Protein AF-A0A950AFI2-F1 (afdb_monomer_lite)

Secondary structure (DSSP, 8-state):
-----SS-HHHHHHHHHHHHHTT--GGGEEEEEETTTEEEEEETTTTEEEEE--SS-HHHHHHHHHHHHHHHHHHHHTTS-HHHHHHHHHHHHHHHHT---HHHHHHHHHHHHHHHHHTSHHHHHHHHHHHHHHHHHHHH--

Sequence (142 aa):
MVLAFRVSEKKAQALRERLTALACSEADIDERFIQRSGVELVHRPTGVRIRCSRRGCQSLNRFLARRLLADELEARLQNKTRHLIKAEKIRLEKSKCNRPARSEQHAQLMLRSLHEANQRPGSKEIEKQLARLKQINEIENG

pLDDT: mean 83.47, std 9.09, range [43.69, 94.38]

Structure (mmCIF, N/CA/C/O backbone):
data_AF-A0A950AFI2-F1
#
_entry.id   AF-A0A950AFI2-F1
#
loop_
_atom_site.group_PDB
_atom_site.id
_atom_site.type_symbol
_atom_site.label_atom_id
_atom_site.label_alt_id
_atom_site.label_comp_id
_atom_site.label_asym_id
_atom_site.label_entity_id
_atom_site.label_seq_id
_atom_site.pdbx_PDB_ins_code
_atom_site.Cartn_x
_atom_site.Cartn_y
_atom_site.Cartn_z
_atom_site.occupancy
_atom_site.B_iso_or_equiv
_atom_site.auth_seq_id
_atom_site.auth_comp_id
_atom_site.auth_asym_id
_atom_site.auth_atom_id
_atom_site.pdbx_PDB_model_num
ATOM 1 N N . MET A 1 1 ? 8.334 -15.304 -17.549 1.00 43.69 1 MET A N 1
ATOM 2 C CA . MET A 1 1 ? 9.788 -15.013 -17.507 1.00 43.69 1 MET A CA 1
ATOM 3 C C . MET A 1 1 ? 10.123 -14.692 -16.059 1.00 43.69 1 MET A C 1
ATOM 5 O O . MET A 1 1 ? 9.418 -13.874 -15.498 1.00 43.69 1 MET 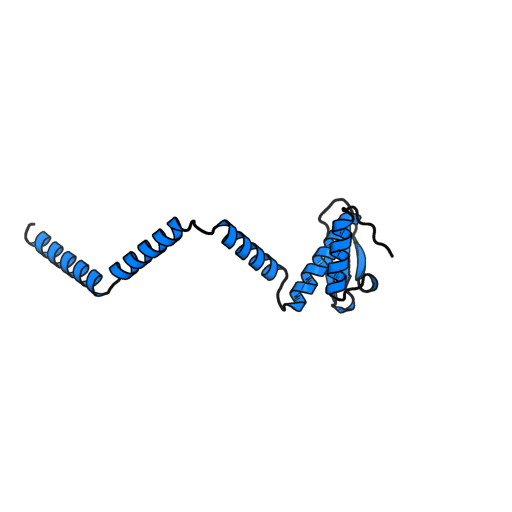A O 1
ATOM 9 N N . VAL A 1 2 ? 11.100 -15.340 -15.415 1.00 53.31 2 VAL A N 1
ATOM 10 C CA . VAL A 1 2 ? 11.353 -15.135 -13.973 1.00 53.31 2 VAL A CA 1
ATOM 11 C C . VAL A 1 2 ? 11.955 -13.751 -13.740 1.00 53.31 2 VAL A C 1
ATOM 13 O O . VAL A 1 2 ? 13.048 -13.436 -14.203 1.00 53.31 2 VAL A O 1
ATOM 16 N N . LEU A 1 3 ? 11.222 -12.897 -13.035 1.00 64.06 3 LEU A N 1
ATOM 17 C CA . LEU A 1 3 ? 11.613 -11.507 -12.837 1.00 64.06 3 LEU A CA 1
ATOM 18 C C . LEU A 1 3 ? 12.513 -11.412 -11.610 1.00 64.06 3 LEU A C 1
ATOM 20 O O . LEU A 1 3 ? 12.042 -11.452 -10.474 1.00 64.06 3 LEU A O 1
ATOM 24 N N . ALA A 1 4 ? 13.820 -11.313 -11.851 1.00 69.94 4 ALA A N 1
ATOM 25 C CA . ALA A 1 4 ? 14.804 -11.091 -10.803 1.00 69.94 4 ALA A CA 1
ATOM 26 C C . ALA A 1 4 ? 14.678 -9.653 -10.277 1.00 69.94 4 ALA A C 1
ATOM 28 O O . ALA A 1 4 ? 14.857 -8.672 -11.006 1.00 69.94 4 ALA A O 1
ATOM 29 N N . PHE A 1 5 ? 14.348 -9.523 -8.996 1.00 79.81 5 PHE A N 1
ATOM 30 C CA . PHE A 1 5 ? 14.343 -8.245 -8.297 1.00 79.81 5 PHE A CA 1
ATOM 31 C C . PHE A 1 5 ? 15.609 -8.127 -7.444 1.00 79.81 5 PHE A C 1
ATOM 33 O O . PHE A 1 5 ? 16.058 -9.108 -6.865 1.00 79.81 5 PHE A O 1
ATOM 40 N N . ARG A 1 6 ? 16.137 -6.909 -7.267 1.00 85.00 6 ARG A N 1
ATOM 41 C CA . ARG A 1 6 ? 17.193 -6.615 -6.273 1.00 85.00 6 ARG A CA 1
ATOM 42 C C . ARG A 1 6 ? 16.634 -6.539 -4.840 1.00 85.00 6 ARG A C 1
ATOM 44 O O . ARG A 1 6 ? 16.918 -5.600 -4.100 1.00 85.00 6 ARG A O 1
ATOM 51 N N . VAL A 1 7 ? 15.770 -7.477 -4.464 1.00 86.12 7 VAL A N 1
ATOM 52 C CA . VAL A 1 7 ? 15.243 -7.617 -3.100 1.00 86.12 7 VAL A CA 1
ATOM 53 C C . VAL A 1 7 ? 15.438 -9.053 -2.632 1.00 86.12 7 VAL A C 1
ATOM 55 O O . VAL A 1 7 ? 15.581 -9.950 -3.451 1.00 86.12 7 VAL A O 1
ATOM 58 N N . SER A 1 8 ? 15.415 -9.266 -1.315 1.00 89.50 8 SER A N 1
ATOM 59 C CA . SER A 1 8 ? 15.405 -10.614 -0.735 1.00 89.50 8 SER A CA 1
ATOM 60 C C . SER A 1 8 ? 14.306 -11.472 -1.368 1.00 89.50 8 SER A C 1
ATOM 62 O O . SER A 1 8 ? 13.181 -10.995 -1.553 1.00 89.50 8 SER A O 1
ATOM 64 N N . GLU A 1 9 ? 14.620 -12.735 -1.648 1.00 87.81 9 GLU A N 1
ATOM 65 C CA . GLU A 1 9 ? 13.701 -13.701 -2.257 1.00 87.81 9 GLU A CA 1
ATOM 66 C C . GLU A 1 9 ? 12.378 -13.796 -1.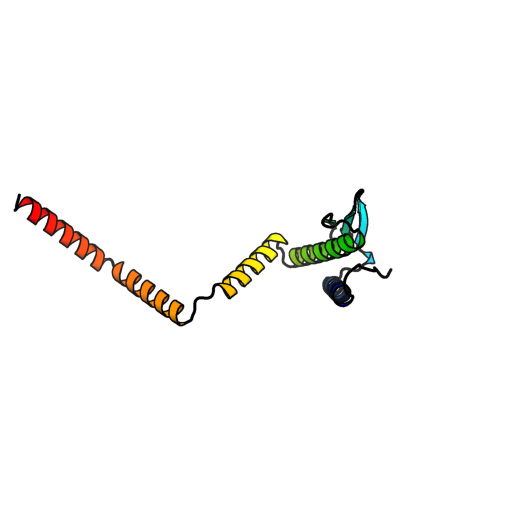501 1.00 87.81 9 GLU A C 1
ATOM 68 O O . GLU A 1 9 ? 11.320 -13.773 -2.121 1.00 87.81 9 GLU A O 1
ATOM 73 N N . LYS A 1 10 ? 12.410 -13.731 -0.163 1.00 90.75 10 LYS A N 1
ATOM 74 C CA . LYS A 1 10 ? 11.205 -13.699 0.679 1.00 90.75 10 LYS A CA 1
ATOM 75 C C . LYS A 1 10 ? 10.239 -12.571 0.294 1.00 90.75 10 LYS A C 1
ATOM 77 O O . LYS A 1 10 ? 9.028 -12.765 0.277 1.00 90.75 10 LYS A O 1
ATOM 82 N N . LYS A 1 11 ? 10.756 -11.379 -0.035 1.00 89.50 11 LYS A N 1
ATOM 83 C CA . LYS A 1 11 ? 9.929 -10.234 -0.463 1.00 89.50 11 LYS A CA 1
ATOM 84 C C . LYS A 1 11 ? 9.386 -10.425 -1.876 1.00 89.50 11 LYS A C 1
ATOM 86 O O . LYS A 1 11 ? 8.273 -9.986 -2.155 1.00 89.50 11 LYS A O 1
ATOM 91 N N . ALA A 1 12 ? 10.171 -11.037 -2.759 1.00 88.88 12 ALA A N 1
ATOM 92 C CA . ALA A 1 12 ? 9.742 -11.351 -4.116 1.00 88.88 12 ALA A CA 1
ATOM 93 C C . ALA A 1 12 ? 8.637 -12.420 -4.117 1.00 88.88 12 ALA A C 1
ATOM 95 O O . ALA A 1 12 ? 7.623 -12.235 -4.786 1.00 88.88 12 ALA A O 1
ATOM 96 N N . GLN A 1 13 ? 8.801 -13.477 -3.319 1.00 89.81 13 GLN A N 1
ATOM 97 C CA . GLN A 1 13 ? 7.829 -14.554 -3.127 1.00 89.81 13 GLN A CA 1
ATOM 98 C C . GLN A 1 13 ? 6.494 -14.006 -2.609 1.00 89.81 13 GLN A C 1
ATOM 100 O O . GLN A 1 13 ? 5.471 -14.172 -3.265 1.00 89.81 13 GLN A O 1
ATOM 105 N N . ALA A 1 14 ? 6.521 -13.236 -1.515 1.00 91.62 14 ALA A N 1
ATOM 106 C CA . ALA A 1 14 ? 5.316 -12.639 -0.942 1.00 91.62 14 ALA A CA 1
ATOM 107 C C . ALA A 1 14 ? 4.577 -11.716 -1.932 1.00 91.62 14 ALA A C 1
ATOM 109 O O . ALA A 1 14 ? 3.352 -11.637 -1.926 1.00 91.62 14 ALA A O 1
ATOM 110 N N . LEU A 1 15 ? 5.307 -11.010 -2.806 1.00 91.31 15 LEU A N 1
ATOM 111 C CA . LEU A 1 15 ? 4.689 -10.200 -3.859 1.00 91.31 15 LEU A CA 1
ATOM 112 C C . LEU A 1 15 ? 4.005 -11.070 -4.923 1.00 91.31 15 LEU A C 1
ATOM 114 O O . LEU A 1 15 ? 2.922 -10.708 -5.378 1.00 91.31 15 LEU A O 1
ATOM 118 N N . ARG A 1 16 ? 4.617 -12.192 -5.319 1.00 89.44 16 ARG A N 1
ATOM 119 C CA . ARG A 1 16 ? 4.019 -13.135 -6.278 1.00 89.44 16 ARG A CA 1
ATOM 120 C C . ARG A 1 16 ? 2.753 -13.765 -5.717 1.00 89.44 16 ARG A C 1
ATOM 122 O O . ARG A 1 16 ? 1.735 -13.760 -6.400 1.00 89.44 16 ARG A O 1
ATOM 129 N N . GLU A 1 17 ? 2.798 -14.231 -4.474 1.00 91.19 17 GLU A N 1
ATOM 130 C CA . GLU A 1 17 ? 1.633 -14.783 -3.773 1.00 91.19 17 GLU A CA 1
ATOM 131 C C . GLU A 1 17 ? 0.497 -13.760 -3.718 1.00 91.19 17 GLU A C 1
ATOM 133 O O . 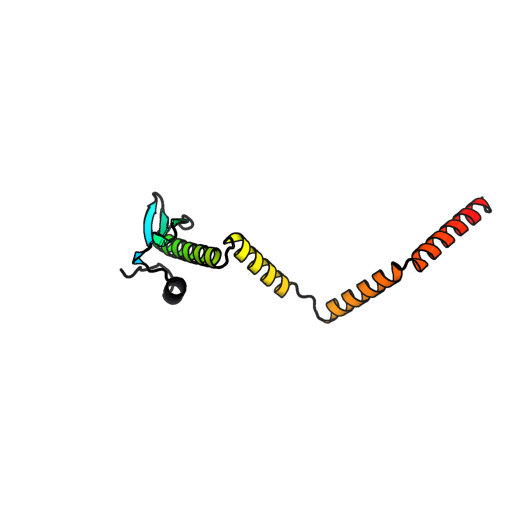GLU A 1 17 ? -0.637 -14.068 -4.075 1.00 91.19 17 GLU A O 1
ATOM 138 N N . ARG A 1 18 ? 0.817 -12.506 -3.375 1.00 92.25 18 ARG A N 1
ATOM 139 C CA . ARG A 1 18 ? -0.164 -11.417 -3.332 1.00 92.25 18 ARG A CA 1
ATOM 140 C C . ARG A 1 18 ? -0.790 -11.126 -4.697 1.00 92.25 18 ARG A C 1
ATOM 142 O O . ARG A 1 18 ? -1.998 -10.959 -4.777 1.00 92.25 18 ARG A O 1
ATOM 149 N N . LEU A 1 19 ? 0.001 -11.072 -5.770 1.00 89.50 19 LEU A N 1
ATOM 150 C CA . LEU A 1 19 ? -0.527 -10.874 -7.128 1.00 89.50 19 LEU A CA 1
ATOM 151 C C . LEU A 1 19 ? -1.387 -12.060 -7.584 1.00 89.50 19 LEU A C 1
ATOM 153 O O . LEU A 1 19 ? -2.438 -11.854 -8.184 1.00 89.50 19 LEU A O 1
ATOM 157 N N . THR A 1 20 ? -0.983 -13.281 -7.228 1.00 90.06 20 THR A N 1
ATOM 158 C CA . THR A 1 20 ? -1.730 -14.510 -7.534 1.00 90.06 20 THR A CA 1
ATOM 159 C C . THR A 1 20 ? -3.083 -14.525 -6.824 1.00 90.06 20 THR A C 1
ATOM 161 O O . THR A 1 20 ? -4.097 -14.820 -7.449 1.00 90.06 20 THR A O 1
ATOM 164 N N . ALA A 1 21 ? -3.128 -14.127 -5.549 1.00 90.44 21 ALA A N 1
ATOM 165 C CA . ALA A 1 21 ? -4.373 -13.994 -4.789 1.00 90.44 21 ALA A CA 1
ATOM 166 C C . ALA A 1 21 ? -5.335 -12.951 -5.389 1.00 90.44 21 ALA A C 1
ATOM 168 O O . ALA A 1 21 ? -6.547 -13.063 -5.232 1.00 90.44 21 ALA A O 1
ATOM 169 N N . LEU A 1 22 ? -4.802 -11.957 -6.104 1.00 87.31 22 LEU A N 1
ATOM 170 C CA . LEU A 1 22 ? -5.566 -10.937 -6.828 1.00 87.31 22 LEU A CA 1
ATOM 171 C C . LEU A 1 22 ? -5.885 -11.343 -8.276 1.00 87.31 22 LEU A C 1
ATOM 173 O O . LEU A 1 22 ? -6.281 -10.489 -9.067 1.00 87.31 22 LEU A O 1
ATOM 177 N N . ALA A 1 23 ? -5.679 -12.616 -8.633 1.00 87.31 23 ALA A N 1
ATOM 178 C CA . ALA A 1 23 ? -5.860 -13.158 -9.980 1.00 87.31 23 ALA A CA 1
ATOM 179 C C . ALA A 1 23 ? -5.096 -12.381 -11.073 1.00 87.31 23 ALA A C 1
ATOM 181 O O . ALA A 1 23 ? -5.524 -12.325 -12.222 1.00 87.31 23 ALA A O 1
ATOM 182 N N . CYS A 1 24 ? -3.964 -11.765 -10.722 1.00 85.31 24 CYS A N 1
ATOM 183 C CA . CYS A 1 24 ? -3.140 -10.995 -11.649 1.00 85.31 24 CYS A CA 1
ATOM 184 C C . CYS A 1 24 ? -1.906 -11.798 -12.044 1.00 85.31 24 CYS A C 1
ATOM 186 O O . CYS A 1 24 ? -1.002 -12.010 -11.228 1.00 85.31 24 CYS A O 1
ATOM 188 N N . SER A 1 25 ? -1.850 -12.217 -13.308 1.00 85.62 25 SER A N 1
ATOM 189 C CA . SER A 1 25 ? -0.683 -12.903 -13.853 1.00 85.62 25 SER A CA 1
ATOM 190 C C . SER A 1 25 ? 0.399 -11.908 -14.268 1.00 85.62 25 SER A C 1
ATOM 192 O O . SER A 1 25 ? 0.122 -10.780 -14.679 1.00 85.62 25 SER A O 1
ATOM 194 N N . GLU A 1 26 ? 1.663 -12.337 -14.233 1.00 83.25 26 GLU A N 1
ATOM 195 C CA . GLU A 1 26 ? 2.765 -11.556 -14.811 1.00 83.25 26 GLU A CA 1
ATOM 196 C C . GLU A 1 26 ? 2.561 -11.310 -16.315 1.00 83.25 26 GLU A C 1
ATOM 198 O O . GLU A 1 26 ? 3.065 -10.319 -16.838 1.00 83.25 26 GLU A O 1
ATOM 203 N N . ALA A 1 27 ? 1.811 -12.184 -16.994 1.00 86.44 27 ALA A N 1
ATOM 204 C CA . ALA A 1 27 ? 1.505 -12.055 -18.413 1.00 86.44 27 ALA A CA 1
ATOM 205 C C . ALA A 1 27 ? 0.612 -10.848 -18.724 1.00 86.44 27 ALA A C 1
ATOM 207 O O . ALA A 1 27 ? 0.738 -10.287 -19.808 1.00 86.44 27 ALA A O 1
ATOM 208 N N . ASP A 1 28 ? -0.248 -10.431 -17.791 1.00 88.06 28 ASP A N 1
ATOM 209 C CA . ASP A 1 28 ? -1.249 -9.368 -17.978 1.00 88.06 28 ASP A CA 1
ATOM 210 C C . ASP A 1 28 ? -0.697 -7.958 -17.745 1.00 88.06 28 ASP A C 1
ATOM 212 O O . ASP A 1 28 ? -1.410 -6.959 -17.894 1.00 88.06 28 ASP A O 1
ATOM 216 N N . ILE A 1 29 ? 0.573 -7.874 -17.352 1.00 91.19 29 ILE A N 1
ATOM 217 C CA . ILE A 1 29 ? 1.244 -6.635 -16.987 1.00 91.19 29 ILE A CA 1
ATOM 218 C C . ILE A 1 29 ? 2.219 -6.256 -18.098 1.00 91.19 29 ILE A C 1
ATOM 220 O O . ILE A 1 29 ? 3.286 -6.853 -18.238 1.00 91.19 29 ILE A O 1
ATOM 224 N N . ASP A 1 30 ? 1.894 -5.192 -18.824 1.00 91.75 30 ASP A N 1
ATOM 225 C CA . ASP A 1 30 ? 2.815 -4.572 -19.767 1.00 91.75 30 ASP A CA 1
ATOM 226 C C . ASP A 1 30 ? 3.779 -3.656 -19.011 1.00 91.75 30 ASP A C 1
ATOM 228 O O . ASP A 1 30 ? 3.370 -2.726 -18.311 1.00 91.75 30 ASP A O 1
ATOM 232 N N . GLU A 1 31 ? 5.076 -3.910 -19.158 1.00 92.31 31 GLU A N 1
ATOM 233 C CA . GLU A 1 31 ? 6.142 -3.133 -18.532 1.00 92.31 31 GLU A CA 1
ATOM 234 C C . GLU A 1 31 ? 6.842 -2.243 -19.559 1.00 92.31 31 GLU A C 1
ATOM 236 O O . GLU A 1 31 ? 7.261 -2.704 -20.620 1.00 92.31 31 GLU A O 1
ATOM 241 N N . ARG A 1 32 ? 7.000 -0.960 -19.227 1.00 91.69 32 ARG A N 1
ATOM 242 C CA . ARG A 1 32 ? 7.723 0.026 -20.034 1.00 91.69 32 ARG A CA 1
ATOM 243 C C . ARG A 1 32 ? 8.755 0.748 -19.185 1.00 91.69 32 ARG A C 1
ATOM 245 O O . ARG A 1 32 ? 8.491 1.141 -18.048 1.00 91.69 32 ARG A O 1
ATOM 252 N N . PHE A 1 33 ? 9.938 0.955 -19.750 1.00 89.19 33 PHE A N 1
ATOM 253 C CA . PHE A 1 33 ? 10.985 1.734 -19.102 1.00 89.19 33 PHE A CA 1
ATOM 254 C C . PHE A 1 33 ? 10.934 3.184 -19.551 1.00 89.19 33 PHE A C 1
ATOM 256 O O . PHE A 1 33 ? 10.804 3.490 -20.731 1.00 89.19 33 PHE A O 1
ATOM 263 N N . ILE A 1 34 ? 11.041 4.076 -18.576 1.00 86.56 34 ILE A N 1
ATOM 264 C CA . ILE A 1 34 ? 11.071 5.516 -18.785 1.00 86.56 34 ILE A CA 1
ATOM 265 C C . ILE A 1 34 ? 12.521 5.971 -18.670 1.00 86.56 34 ILE A C 1
ATOM 267 O O . ILE A 1 34 ? 13.264 5.520 -17.790 1.00 86.56 34 ILE A O 1
ATOM 271 N N . GLN A 1 35 ? 12.907 6.911 -19.528 1.00 78.44 35 GLN A N 1
ATOM 272 C CA . GLN A 1 35 ? 14.231 7.521 -19.515 1.00 78.44 35 GLN A CA 1
ATOM 273 C C . GLN A 1 35 ? 14.597 8.039 -18.109 1.00 78.44 35 GLN A C 1
ATOM 275 O O . GLN A 1 35 ? 13.757 8.590 -17.397 1.00 78.44 35 GLN A O 1
ATOM 280 N N . ARG A 1 36 ? 15.866 7.857 -17.714 1.00 71.50 36 ARG A N 1
ATOM 281 C CA . ARG A 1 36 ? 16.437 8.265 -16.411 1.00 71.50 36 ARG A CA 1
ATOM 282 C C . ARG A 1 36 ? 15.965 7.489 -15.170 1.00 71.50 36 ARG A C 1
ATOM 284 O O . ARG A 1 36 ? 16.051 8.043 -14.080 1.00 71.50 36 ARG A O 1
ATOM 291 N N . SER A 1 37 ? 15.576 6.211 -15.311 1.00 72.81 37 SER A N 1
ATOM 292 C CA . SER A 1 37 ? 15.380 5.187 -14.244 1.00 72.81 37 SER A CA 1
ATOM 293 C C . SER A 1 37 ? 13.941 4.824 -13.841 1.00 72.81 37 SER A C 1
ATOM 295 O O . SER A 1 37 ? 13.756 3.998 -12.947 1.00 72.81 37 SER A O 1
ATOM 297 N N . GLY A 1 38 ? 12.910 5.363 -14.493 1.00 86.44 38 GLY A N 1
ATOM 298 C CA . GLY A 1 38 ? 11.516 5.043 -14.156 1.00 86.44 38 GLY A CA 1
ATOM 299 C C . GLY A 1 38 ? 11.011 3.726 -14.761 1.00 86.44 38 GLY A C 1
ATOM 300 O O . GLY A 1 38 ? 11.445 3.320 -15.836 1.00 86.44 38 GLY A O 1
ATOM 301 N N . VAL A 1 39 ? 10.047 3.087 -14.096 1.00 92.56 39 VAL A N 1
ATOM 302 C CA . VAL A 1 39 ? 9.279 1.946 -14.625 1.00 92.56 39 VAL A CA 1
ATOM 303 C C . VAL A 1 39 ? 7.803 2.323 -14.653 1.00 92.56 39 VAL A C 1
ATOM 305 O O . VAL A 1 39 ? 7.269 2.839 -13.670 1.00 92.56 39 VAL A O 1
ATOM 308 N N . GLU A 1 40 ? 7.143 2.072 -15.773 1.00 93.12 40 GLU A N 1
ATOM 309 C CA . GLU A 1 40 ? 5.699 2.175 -15.943 1.00 93.12 40 GLU A CA 1
ATOM 310 C C . GLU A 1 40 ? 5.122 0.779 -16.169 1.00 93.12 40 GLU A C 1
ATOM 312 O O . GLU A 1 40 ? 5.661 -0.002 -16.947 1.00 93.12 40 GLU A O 1
ATOM 317 N N . LEU A 1 41 ? 4.042 0.463 -15.460 1.00 94.25 41 LEU A N 1
ATOM 318 C CA . LEU A 1 41 ? 3.291 -0.775 -15.605 1.00 94.25 41 LEU A CA 1
ATOM 319 C C . LEU A 1 41 ? 1.863 -0.449 -16.025 1.00 94.25 41 LEU A C 1
ATOM 321 O O . LEU A 1 41 ? 1.238 0.450 -15.455 1.00 94.25 41 LEU A O 1
ATOM 325 N N . VAL A 1 42 ? 1.341 -1.213 -16.975 1.00 94.38 42 VAL A N 1
ATOM 326 C CA . VAL A 1 42 ? -0.068 -1.191 -17.365 1.00 94.38 42 VAL A CA 1
ATOM 327 C C . VAL A 1 42 ? -0.631 -2.589 -17.174 1.00 94.38 42 VAL A C 1
ATOM 329 O O . VAL A 1 42 ? -0.140 -3.544 -17.764 1.00 94.38 42 VAL A O 1
ATOM 332 N N . HIS A 1 43 ? -1.659 -2.715 -16.342 1.00 94.00 43 HIS A N 1
ATOM 333 C CA . HIS A 1 43 ? -2.409 -3.956 -16.213 1.00 94.00 43 HIS A CA 1
ATOM 334 C C . HIS A 1 43 ? -3.513 -3.976 -17.263 1.00 94.00 43 HIS A C 1
ATOM 336 O O . HIS A 1 43 ? -4.461 -3.193 -17.166 1.00 94.00 43 HIS A O 1
ATOM 342 N N . ARG A 1 44 ? -3.382 -4.848 -18.265 1.00 90.88 44 ARG A N 1
ATOM 343 C CA . ARG A 1 44 ? -4.289 -4.902 -19.417 1.00 90.88 44 ARG A CA 1
ATOM 344 C C . ARG A 1 44 ? -5.760 -5.123 -19.038 1.00 90.88 44 ARG A C 1
ATOM 346 O O . ARG A 1 44 ? -6.575 -4.317 -19.481 1.00 90.88 44 ARG A O 1
ATOM 353 N N . PRO A 1 45 ? -6.136 -6.108 -18.197 1.00 90.56 45 PRO A N 1
ATOM 354 C CA . PRO A 1 45 ? -7.552 -6.404 -17.969 1.00 90.56 45 PRO A CA 1
ATOM 355 C C . PRO A 1 45 ? -8.263 -5.335 -17.128 1.00 90.56 45 PRO A C 1
ATOM 357 O O . PRO A 1 45 ? -9.446 -5.090 -17.321 1.00 90.56 45 PRO A O 1
ATOM 360 N N . THR A 1 46 ? -7.561 -4.653 -16.214 1.00 88.75 46 THR A N 1
ATOM 361 C CA . THR A 1 46 ? -8.168 -3.602 -15.364 1.00 88.75 46 THR A CA 1
ATOM 362 C C . THR A 1 46 ? -7.905 -2.179 -15.880 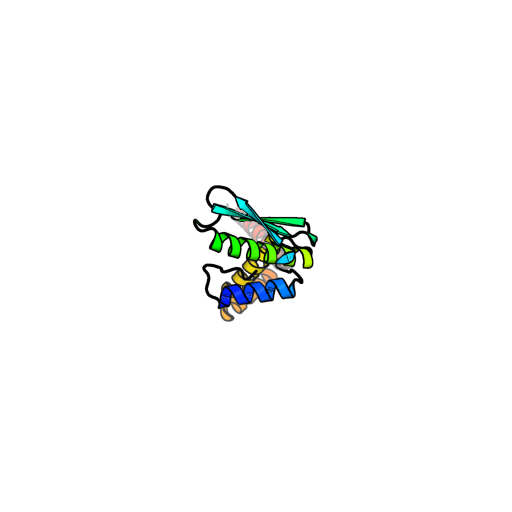1.00 88.75 46 THR A C 1
ATOM 364 O O . THR A 1 46 ? -8.405 -1.207 -15.308 1.00 88.75 46 THR A O 1
ATOM 367 N N . GLY A 1 47 ? -7.057 -2.023 -16.901 1.00 90.44 47 GLY A N 1
ATOM 368 C CA . GLY A 1 47 ? -6.608 -0.727 -17.424 1.00 90.44 47 GLY A CA 1
ATOM 369 C C . GLY A 1 47 ? -5.804 0.124 -16.429 1.00 90.44 47 GLY A C 1
ATOM 370 O O . GLY A 1 47 ? -5.611 1.319 -16.646 1.00 90.44 47 GLY A O 1
ATOM 371 N N . VAL A 1 48 ? -5.353 -0.450 -15.307 1.00 91.50 48 VAL A N 1
ATOM 372 C CA . VAL A 1 48 ? -4.632 0.291 -14.262 1.00 91.50 48 VAL A CA 1
ATOM 373 C C . VAL A 1 48 ? -3.231 0.621 -14.758 1.00 91.50 48 VAL A C 1
ATOM 375 O O . VAL A 1 48 ? -2.463 -0.275 -15.102 1.00 91.50 48 VAL A O 1
ATOM 378 N N . ARG A 1 49 ? -2.873 1.906 -14.730 1.00 93.44 49 ARG A N 1
ATOM 379 C CA . ARG A 1 49 ? -1.533 2.387 -15.072 1.00 93.44 49 ARG A CA 1
ATOM 380 C C . ARG A 1 49 ? -0.823 2.903 -13.827 1.00 93.44 49 ARG A C 1
ATOM 382 O O . ARG A 1 49 ? -1.341 3.766 -13.123 1.00 93.44 49 ARG A O 1
ATOM 389 N N . ILE A 1 50 ? 0.378 2.395 -13.571 1.00 93.62 50 ILE A N 1
ATOM 390 C CA . ILE A 1 50 ? 1.218 2.787 -12.437 1.00 93.62 50 ILE A CA 1
ATOM 391 C C . ILE A 1 50 ? 2.594 3.195 -12.943 1.00 93.62 50 ILE A C 1
ATOM 393 O O . ILE A 1 50 ? 3.281 2.426 -13.605 1.00 93.62 50 ILE A O 1
ATOM 397 N N . ARG A 1 51 ? 3.039 4.387 -12.543 1.00 92.56 51 ARG A N 1
ATOM 398 C CA . ARG A 1 51 ? 4.389 4.894 -12.800 1.00 92.56 51 ARG A CA 1
ATOM 399 C C . ARG A 1 51 ? 5.197 4.922 -11.504 1.00 92.56 51 ARG A C 1
ATOM 401 O O . ARG A 1 51 ? 4.712 5.404 -10.480 1.00 92.56 51 ARG A O 1
ATOM 408 N N . CYS A 1 52 ? 6.435 4.432 -11.532 1.00 91.12 52 CYS A N 1
ATOM 409 C CA . CYS A 1 52 ? 7.338 4.436 -10.383 1.00 91.12 52 CYS A CA 1
ATOM 410 C C . CYS A 1 52 ? 8.745 4.922 -10.762 1.00 91.12 52 CYS A C 1
ATOM 412 O O . CYS A 1 52 ? 9.427 4.308 -11.578 1.00 91.12 52 CYS A O 1
ATOM 414 N N . SER A 1 53 ? 9.202 5.996 -10.117 1.00 89.62 53 SER A N 1
ATOM 415 C CA . SER A 1 53 ? 10.535 6.594 -10.300 1.00 89.62 53 SER A CA 1
ATOM 416 C C . SER A 1 53 ? 11.168 6.965 -8.950 1.00 89.62 53 SER A C 1
ATOM 418 O O . SER A 1 53 ? 11.590 8.096 -8.730 1.00 89.62 53 SER A O 1
ATOM 420 N N . ARG A 1 54 ? 11.148 6.039 -7.982 1.00 81.94 54 ARG A N 1
ATOM 421 C CA . ARG A 1 54 ? 11.490 6.335 -6.571 1.00 81.94 54 ARG A CA 1
ATOM 422 C C . ARG A 1 54 ? 12.948 6.094 -6.194 1.00 81.94 54 ARG A C 1
ATOM 424 O O . ARG A 1 54 ? 13.369 6.493 -5.106 1.00 81.94 54 ARG A O 1
ATOM 431 N N . ARG A 1 55 ? 13.673 5.314 -6.987 1.00 79.88 55 ARG A N 1
ATOM 432 C CA . ARG A 1 55 ? 15.018 4.819 -6.671 1.00 79.88 55 ARG A CA 1
ATOM 433 C C . ARG A 1 55 ? 15.902 4.946 -7.903 1.00 79.88 55 ARG A C 1
ATOM 435 O O . ARG A 1 55 ? 15.390 4.896 -9.013 1.00 79.88 55 ARG A O 1
ATOM 442 N N . GLY A 1 56 ? 17.217 5.031 -7.702 1.00 79.44 56 GLY A N 1
ATOM 443 C CA . GLY A 1 56 ? 18.193 5.092 -8.798 1.00 79.44 56 GLY A CA 1
ATOM 444 C C . GLY A 1 56 ? 18.386 3.773 -9.560 1.00 79.44 56 GLY A C 1
ATOM 445 O O . GLY A 1 56 ? 19.162 3.730 -10.505 1.00 79.44 56 GLY A O 1
ATOM 446 N N . CYS A 1 57 ? 17.706 2.687 -9.168 1.00 84.38 57 CYS A N 1
ATOM 447 C CA . CYS A 1 57 ? 17.833 1.376 -9.801 1.00 84.38 57 CYS A CA 1
ATOM 448 C C . CYS A 1 57 ? 16.494 0.849 -10.348 1.00 84.38 57 CYS A C 1
ATOM 450 O O . CYS A 1 57 ? 15.485 0.752 -9.644 1.00 84.38 57 CYS A O 1
ATOM 452 N N . GLN A 1 58 ? 16.521 0.451 -11.621 1.00 83.75 58 GLN A N 1
ATOM 453 C CA . GLN A 1 58 ? 15.366 -0.001 -12.403 1.00 83.75 58 GLN A CA 1
ATOM 454 C C . GLN A 1 58 ? 14.721 -1.270 -11.833 1.00 83.75 58 GLN A C 1
ATOM 456 O O . GLN A 1 58 ? 13.502 -1.340 -11.701 1.00 83.75 58 GLN A O 1
ATOM 461 N N . SER A 1 59 ? 15.521 -2.252 -11.406 1.00 87.62 59 SER A N 1
ATOM 462 C CA . SER A 1 59 ? 15.011 -3.503 -10.824 1.00 87.62 59 SER A CA 1
ATOM 463 C C . SER A 1 59 ? 14.256 -3.293 -9.508 1.00 87.62 59 SER A C 1
ATOM 465 O O . SER A 1 59 ? 13.287 -4.001 -9.231 1.00 87.62 59 SER A O 1
ATOM 467 N N . LEU A 1 60 ? 14.644 -2.294 -8.709 1.00 88.81 60 LEU A N 1
ATOM 468 C CA . LEU A 1 60 ? 13.909 -1.932 -7.498 1.00 88.81 60 LEU A CA 1
ATOM 469 C C . LEU A 1 60 ? 12.635 -1.156 -7.837 1.00 88.81 60 LEU A C 1
ATOM 471 O O . LEU A 1 60 ? 11.590 -1.411 -7.241 1.00 88.81 60 LEU A O 1
ATOM 475 N N . ASN A 1 61 ? 12.694 -0.255 -8.820 1.00 90.75 61 ASN A N 1
ATOM 476 C CA . ASN A 1 61 ? 11.504 0.445 -9.303 1.00 90.75 61 ASN A CA 1
ATOM 477 C C . ASN A 1 61 ? 10.474 -0.525 -9.892 1.00 90.75 61 ASN A C 1
ATOM 479 O O . ASN A 1 61 ? 9.284 -0.339 -9.663 1.00 90.75 61 ASN A O 1
ATOM 483 N N . ARG A 1 62 ? 10.910 -1.613 -10.529 1.00 91.00 62 ARG A N 1
ATOM 484 C CA . ARG A 1 62 ? 10.043 -2.700 -10.996 1.00 91.00 62 ARG A CA 1
ATOM 485 C C . ARG A 1 62 ? 9.289 -3.384 -9.856 1.00 91.00 62 ARG A C 1
ATOM 487 O O . ARG A 1 62 ? 8.070 -3.533 -9.919 1.00 91.00 62 ARG A O 1
ATOM 494 N N . PHE A 1 63 ? 10.002 -3.764 -8.792 1.00 91.81 63 PHE A N 1
ATOM 495 C CA . PHE A 1 63 ? 9.395 -4.344 -7.589 1.00 91.81 63 PHE A CA 1
ATOM 496 C C . PHE A 1 63 ? 8.381 -3.382 -6.956 1.00 91.81 63 PHE A C 1
ATOM 498 O O . PHE A 1 63 ? 7.257 -3.763 -6.632 1.00 91.81 63 PHE A O 1
ATOM 505 N N . LEU A 1 64 ? 8.765 -2.111 -6.811 1.00 91.62 64 LEU A N 1
ATOM 506 C CA . LEU A 1 64 ? 7.907 -1.086 -6.225 1.00 91.62 64 LEU A CA 1
ATOM 507 C C . LEU A 1 64 ? 6.671 -0.806 -7.085 1.00 91.62 64 LEU A C 1
ATOM 509 O O . LEU A 1 64 ? 5.584 -0.672 -6.530 1.00 91.62 64 LEU A O 1
ATOM 513 N N . ALA A 1 65 ? 6.817 -0.745 -8.408 1.00 93.25 65 ALA A N 1
ATOM 514 C CA . ALA A 1 65 ? 5.707 -0.547 -9.331 1.00 93.25 65 ALA A CA 1
ATOM 515 C C . ALA A 1 65 ? 4.692 -1.692 -9.226 1.00 93.25 65 ALA A C 1
ATOM 517 O O . ALA A 1 65 ? 3.501 -1.428 -9.090 1.00 93.25 65 ALA A O 1
ATOM 518 N N . ARG A 1 66 ? 5.151 -2.951 -9.181 1.00 92.62 66 ARG A N 1
ATOM 519 C CA . ARG A 1 66 ? 4.264 -4.113 -8.990 1.00 92.62 66 ARG A CA 1
ATOM 520 C C . ARG A 1 66 ? 3.575 -4.114 -7.634 1.00 92.62 66 ARG A C 1
ATOM 522 O O . ARG A 1 66 ? 2.394 -4.426 -7.551 1.00 92.62 66 ARG A O 1
ATOM 529 N N . ARG A 1 67 ? 4.282 -3.724 -6.571 1.00 92.75 67 ARG A N 1
ATOM 530 C CA . ARG A 1 67 ? 3.668 -3.597 -5.245 1.00 92.75 67 ARG A CA 1
ATOM 531 C C . ARG A 1 67 ? 2.561 -2.543 -5.237 1.00 92.75 67 ARG A C 1
ATOM 533 O O . ARG A 1 67 ? 1.502 -2.783 -4.675 1.00 92.75 67 ARG A O 1
ATOM 540 N N . LEU A 1 68 ? 2.808 -1.399 -5.875 1.00 93.00 68 LEU A N 1
ATOM 541 C CA . LEU A 1 68 ? 1.819 -0.330 -6.016 1.00 93.00 68 LEU A CA 1
ATOM 542 C C . LEU A 1 68 ? 0.633 -0.746 -6.891 1.00 93.00 68 LEU A C 1
ATOM 544 O O . LEU A 1 68 ? -0.476 -0.301 -6.622 1.00 93.00 68 LEU A O 1
ATOM 548 N N . LEU A 1 69 ? 0.8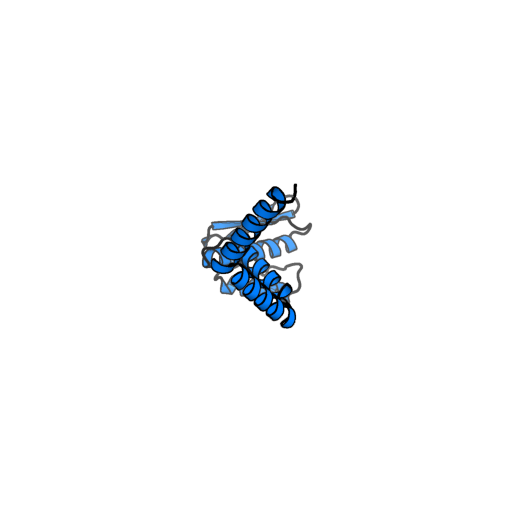65 -1.581 -7.906 1.00 93.25 69 LEU A N 1
ATOM 549 C CA . LEU A 1 69 ? -0.194 -2.165 -8.723 1.00 93.25 69 LEU A CA 1
ATOM 550 C C . LEU A 1 69 ? -1.092 -3.080 -7.882 1.00 93.25 69 LEU A C 1
ATOM 552 O O . LEU A 1 69 ? -2.302 -2.898 -7.896 1.00 93.25 69 LEU A O 1
ATOM 556 N N . ALA A 1 70 ? -0.507 -3.988 -7.095 1.00 92.62 70 ALA A N 1
ATOM 557 C CA . ALA A 1 70 ? -1.260 -4.842 -6.174 1.00 92.62 70 ALA A CA 1
ATOM 558 C C . ALA A 1 70 ? -2.076 -4.018 -5.160 1.00 92.62 70 ALA A C 1
ATOM 560 O O . ALA A 1 70 ? -3.256 -4.285 -4.963 1.00 92.62 70 ALA A O 1
ATOM 561 N N . ASP A 1 71 ? -1.473 -2.975 -4.572 1.00 91.56 71 ASP A N 1
ATOM 562 C CA . ASP A 1 71 ? -2.166 -2.067 -3.644 1.00 91.56 71 ASP A CA 1
ATOM 563 C C . ASP A 1 71 ? -3.373 -1.367 -4.307 1.00 91.56 71 ASP A C 1
ATOM 565 O O . ASP A 1 71 ? -4.393 -1.136 -3.662 1.00 91.56 71 ASP A O 1
ATOM 569 N N . GLU A 1 72 ? -3.256 -0.988 -5.583 1.00 91.12 72 GLU A N 1
ATOM 570 C CA . GLU A 1 72 ? -4.332 -0.330 -6.334 1.00 91.12 72 GLU A CA 1
ATOM 571 C C . GLU A 1 72 ? -5.459 -1.307 -6.696 1.00 91.12 72 GLU A C 1
ATOM 573 O O . GLU A 1 72 ? -6.635 -0.958 -6.608 1.00 91.12 72 GLU A O 1
ATOM 578 N N . LEU A 1 73 ? -5.112 -2.540 -7.066 1.00 90.50 73 LEU A N 1
ATOM 579 C CA . LEU A 1 73 ? -6.080 -3.589 -7.384 1.00 90.50 73 LEU A CA 1
ATOM 580 C C . LEU A 1 73 ? -6.889 -4.003 -6.152 1.00 90.50 73 LEU A C 1
ATOM 582 O O . LEU A 1 73 ? -8.112 -4.077 -6.227 1.00 90.50 73 LEU A O 1
ATOM 586 N N . GLU A 1 74 ? -6.232 -4.179 -5.004 1.00 91.12 74 GLU A N 1
ATOM 587 C CA . GLU A 1 74 ? -6.917 -4.404 -3.724 1.00 91.12 74 GLU A CA 1
ATOM 588 C C . GLU A 1 74 ? -7.875 -3.268 -3.380 1.00 91.12 74 GLU A C 1
ATOM 590 O O . GLU A 1 74 ? -8.993 -3.509 -2.925 1.00 91.12 74 GLU A O 1
ATOM 595 N N . ALA A 1 75 ? -7.455 -2.024 -3.619 1.00 89.06 75 ALA A N 1
ATOM 596 C CA . ALA A 1 75 ? -8.302 -0.872 -3.366 1.00 89.06 75 ALA A CA 1
ATOM 597 C C . ALA A 1 75 ? -9.567 -0.895 -4.228 1.00 89.06 75 ALA A C 1
ATOM 599 O O . ALA A 1 75 ? -10.669 -0.725 -3.702 1.00 89.06 75 ALA A O 1
ATOM 600 N N . ARG A 1 76 ? -9.418 -1.199 -5.521 1.00 87.75 76 ARG A N 1
ATOM 601 C CA . ARG A 1 76 ? -10.551 -1.342 -6.441 1.00 87.75 76 ARG A CA 1
ATOM 602 C C . ARG A 1 76 ? -11.490 -2.476 -6.044 1.00 87.75 76 ARG A C 1
ATOM 604 O O . ARG A 1 76 ? -12.695 -2.262 -6.074 1.00 87.75 76 ARG A O 1
ATOM 611 N N . LEU A 1 77 ? -10.969 -3.626 -5.608 1.00 87.12 77 LEU A N 1
ATOM 612 C CA . LEU A 1 77 ? -11.801 -4.725 -5.095 1.00 87.12 77 LEU A CA 1
ATOM 613 C C . LEU A 1 77 ? -12.640 -4.303 -3.880 1.00 87.12 77 LEU A C 1
ATOM 615 O O . LEU A 1 77 ? -13.764 -4.761 -3.713 1.00 87.12 77 LEU A O 1
ATOM 619 N N . GLN A 1 78 ? -12.116 -3.404 -3.045 1.00 85.88 78 GLN A N 1
ATOM 620 C CA . GLN A 1 78 ? -12.822 -2.868 -1.879 1.00 85.88 78 GLN A CA 1
ATOM 621 C C . GLN A 1 78 ? -13.689 -1.637 -2.194 1.00 85.88 78 GLN A C 1
ATOM 623 O O . GLN A 1 78 ? -14.224 -1.034 -1.264 1.00 85.88 78 GLN A O 1
ATOM 628 N N . ASN A 1 79 ? -13.811 -1.227 -3.464 1.00 87.19 79 ASN A N 1
ATOM 629 C CA . ASN A 1 79 ? -14.450 0.029 -3.881 1.00 87.19 79 ASN A CA 1
ATOM 630 C C . ASN A 1 79 ? -13.894 1.271 -3.153 1.00 87.19 79 ASN A C 1
ATOM 632 O O . ASN A 1 79 ? -14.593 2.262 -2.940 1.00 87.19 79 ASN A O 1
ATOM 636 N N . LYS A 1 80 ? -12.622 1.222 -2.748 1.00 87.19 80 LYS A N 1
ATOM 637 C CA . LYS A 1 80 ? -11.914 2.309 -2.066 1.00 87.19 80 LYS A CA 1
ATOM 638 C C . LYS A 1 80 ? -10.771 2.808 -2.939 1.00 87.19 80 LYS A C 1
ATOM 640 O O . LYS A 1 80 ? -10.309 2.144 -3.860 1.00 87.19 80 LYS A O 1
ATOM 645 N N . THR A 1 81 ? -10.249 3.987 -2.616 1.00 82.75 81 THR A N 1
ATOM 646 C CA . THR A 1 81 ? -8.966 4.425 -3.176 1.00 82.75 81 THR A CA 1
ATOM 647 C C . THR A 1 81 ? -7.820 3.904 -2.315 1.00 82.75 81 THR A C 1
ATOM 649 O O . THR A 1 81 ? -7.945 3.771 -1.091 1.00 82.75 81 THR A O 1
ATOM 652 N N . ARG A 1 82 ? -6.649 3.685 -2.923 1.00 80.00 82 ARG A N 1
ATOM 653 C CA . ARG A 1 82 ? -5.427 3.297 -2.195 1.00 80.00 82 ARG A CA 1
ATOM 654 C C . ARG A 1 82 ? -5.098 4.258 -1.044 1.00 80.00 82 ARG A C 1
ATOM 656 O O . ARG A 1 82 ? -4.541 3.857 -0.022 1.00 80.00 82 ARG A O 1
ATOM 663 N N . HIS A 1 83 ? -5.438 5.539 -1.201 1.00 82.19 83 HIS A N 1
ATOM 664 C CA . HIS A 1 83 ? -5.239 6.570 -0.183 1.00 82.19 83 HIS A CA 1
ATOM 665 C C . HIS A 1 83 ? -6.135 6.370 1.041 1.00 82.19 83 HIS A C 1
ATOM 667 O O . HIS A 1 83 ? -5.643 6.514 2.160 1.00 82.19 83 HIS A O 1
ATOM 673 N N . LEU A 1 84 ? -7.401 5.986 0.846 1.00 83.12 84 LEU A N 1
ATOM 674 C CA . LEU A 1 84 ? -8.336 5.718 1.940 1.00 83.12 84 LEU A CA 1
ATOM 675 C C . LEU A 1 84 ? -7.899 4.506 2.762 1.00 83.12 84 LEU A C 1
ATOM 677 O O . LEU A 1 84 ? -7.790 4.619 3.979 1.00 83.12 84 LEU A O 1
ATOM 681 N N . ILE A 1 85 ? -7.536 3.398 2.110 1.00 83.50 85 ILE A N 1
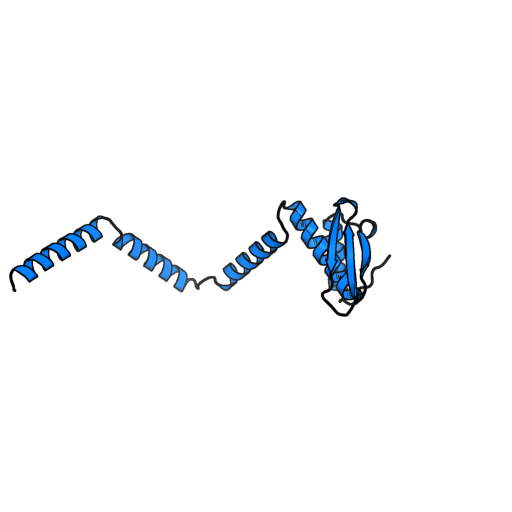ATOM 682 C CA . ILE A 1 85 ? -7.035 2.195 2.801 1.00 83.50 85 ILE A CA 1
ATOM 683 C C . ILE A 1 85 ? -5.786 2.523 3.621 1.00 83.50 85 ILE A C 1
ATOM 685 O O . ILE A 1 85 ? -5.659 2.143 4.786 1.00 83.50 85 ILE A O 1
ATOM 689 N N . LYS A 1 86 ? -4.855 3.285 3.034 1.00 85.44 86 LYS A N 1
ATOM 690 C CA . LYS A 1 86 ? -3.648 3.715 3.743 1.00 85.44 86 LYS A CA 1
ATOM 691 C C . LYS A 1 86 ? -3.983 4.617 4.936 1.00 85.44 86 LYS A C 1
ATOM 693 O O . LYS A 1 86 ? -3.378 4.461 5.994 1.00 85.44 86 LYS A O 1
ATOM 698 N N . ALA A 1 87 ? -4.923 5.546 4.779 1.00 86.06 87 ALA A N 1
ATOM 699 C CA . ALA A 1 87 ? -5.353 6.438 5.850 1.00 86.06 87 ALA A CA 1
ATOM 700 C C . ALA A 1 87 ? -6.040 5.675 6.991 1.00 86.06 87 ALA A C 1
ATOM 702 O O . ALA A 1 87 ? -5.731 5.930 8.153 1.00 86.06 87 ALA A O 1
ATOM 703 N N . GLU A 1 88 ? -6.908 4.711 6.681 1.00 88.44 88 GLU A N 1
ATOM 704 C CA . GLU A 1 88 ? -7.547 3.828 7.666 1.00 88.44 88 GLU A CA 1
ATOM 705 C C . GLU A 1 88 ? -6.511 3.024 8.449 1.00 88.44 88 GLU A C 1
ATOM 707 O O . GLU A 1 88 ? -6.553 2.999 9.679 1.00 88.44 88 GLU A O 1
ATOM 712 N N . LYS A 1 89 ? -5.524 2.441 7.759 1.00 86.88 89 LYS A N 1
ATOM 713 C CA . LYS A 1 89 ? -4.442 1.699 8.413 1.00 86.88 89 LYS A CA 1
ATOM 714 C C . LYS A 1 89 ? -3.636 2.582 9.366 1.00 86.88 89 LYS A C 1
ATOM 716 O O . LYS A 1 89 ? -3.415 2.198 10.510 1.00 86.88 89 LYS A O 1
ATOM 721 N N . ILE A 1 90 ? -3.260 3.784 8.924 1.00 86.31 90 ILE A N 1
ATOM 722 C CA . ILE A 1 90 ? -2.537 4.754 9.762 1.00 86.31 90 ILE A CA 1
ATOM 723 C C . ILE A 1 90 ? -3.386 5.174 10.967 1.00 86.31 90 ILE A C 1
ATOM 725 O O . ILE A 1 90 ? -2.863 5.273 12.075 1.00 86.31 90 ILE A O 1
ATOM 729 N N . ARG A 1 91 ? -4.688 5.424 10.774 1.00 86.62 91 ARG A N 1
ATOM 730 C CA . ARG A 1 91 ? -5.612 5.749 11.871 1.00 86.62 91 ARG A CA 1
ATOM 731 C C . ARG A 1 91 ? -5.651 4.619 12.894 1.00 86.62 91 ARG A C 1
ATOM 733 O O . ARG A 1 91 ? -5.456 4.885 14.073 1.00 86.62 91 ARG A O 1
ATOM 740 N N . LEU A 1 92 ? -5.812 3.375 12.446 1.00 86.75 92 LEU A N 1
ATOM 741 C CA . LEU A 1 92 ? -5.852 2.204 13.320 1.00 86.75 92 LEU A CA 1
ATOM 742 C C . LEU A 1 92 ? -4.539 2.009 14.094 1.00 86.75 92 LEU A C 1
ATOM 744 O O . LEU A 1 92 ? -4.572 1.738 15.292 1.00 86.75 92 LEU A O 1
ATOM 748 N N . GLU A 1 93 ? -3.387 2.154 13.434 1.00 86.31 93 GLU A N 1
ATOM 749 C CA . GLU A 1 93 ? -2.068 2.072 14.078 1.00 86.31 93 GLU A CA 1
ATOM 750 C C . GLU A 1 93 ? -1.906 3.156 15.152 1.00 86.31 93 GLU A C 1
ATOM 752 O O . GLU A 1 93 ? -1.561 2.843 16.291 1.00 86.31 93 GLU A O 1
ATOM 757 N N . LYS A 1 94 ? -2.257 4.410 14.840 1.00 79.88 94 LYS A N 1
ATOM 758 C CA . LYS A 1 94 ? -2.239 5.509 15.818 1.00 79.88 94 LYS A CA 1
ATOM 759 C C . LYS A 1 94 ? -3.188 5.261 16.988 1.00 79.88 94 LYS A C 1
ATOM 761 O O . LYS A 1 94 ? -2.805 5.505 18.125 1.00 79.88 94 LYS A O 1
ATOM 766 N N . SER A 1 95 ? -4.390 4.739 16.744 1.00 78.06 95 SER A N 1
ATOM 767 C CA . SER A 1 95 ? -5.334 4.381 17.810 1.00 78.06 95 SER A CA 1
ATOM 768 C C . SER A 1 95 ? -4.807 3.270 18.722 1.00 78.06 95 SER A C 1
ATOM 770 O O . SER A 1 95 ? -5.131 3.260 19.905 1.00 78.06 95 SER A O 1
ATOM 772 N N . LYS A 1 96 ? -3.999 2.337 18.200 1.00 79.00 96 LYS A N 1
ATOM 773 C CA . LYS A 1 96 ? -3.353 1.294 19.013 1.00 79.00 96 LYS A CA 1
ATOM 774 C C . LYS A 1 96 ? -2.217 1.858 19.863 1.00 79.00 96 LYS A C 1
ATOM 776 O O . LYS A 1 96 ? -2.137 1.516 21.036 1.00 79.00 96 LYS A O 1
ATOM 781 N N . CYS A 1 97 ? -1.366 2.705 19.283 1.00 74.00 97 CYS A N 1
ATOM 782 C CA . CYS A 1 97 ? -0.242 3.315 19.998 1.00 74.00 97 CYS A CA 1
ATOM 783 C C . CYS A 1 97 ? -0.697 4.340 21.044 1.00 74.00 97 CYS A C 1
ATOM 785 O O . CYS A 1 97 ? -0.114 4.407 22.115 1.00 74.00 97 CYS A O 1
ATOM 787 N N . ASN A 1 98 ? -1.762 5.092 20.762 1.00 71.81 98 ASN A N 1
ATOM 788 C CA . ASN A 1 98 ? -2.293 6.122 21.655 1.00 71.81 98 ASN A CA 1
ATOM 789 C C . ASN A 1 98 ? -3.416 5.601 22.559 1.00 71.81 98 ASN A C 1
ATOM 791 O O . ASN A 1 98 ? -4.272 6.382 22.971 1.00 71.81 98 ASN A O 1
ATOM 795 N N . ARG A 1 99 ? -3.483 4.292 22.831 1.00 72.19 99 ARG A N 1
ATOM 796 C CA . ARG A 1 99 ? -4.452 3.775 23.801 1.00 72.19 99 ARG A CA 1
ATOM 797 C C . ARG A 1 99 ? -4.006 4.221 25.198 1.00 72.19 99 ARG A C 1
ATOM 799 O O . ARG A 1 99 ? -2.952 3.761 25.631 1.00 72.19 99 ARG A O 1
ATOM 806 N N . PRO A 1 100 ? -4.777 5.079 25.894 1.00 74.44 100 PRO A N 1
ATOM 807 C CA . PRO A 1 100 ? -4.429 5.478 27.251 1.00 74.44 100 PRO A CA 1
ATOM 808 C C . PRO A 1 100 ? -4.391 4.252 28.161 1.00 74.44 100 PRO A C 1
ATOM 810 O O . PRO A 1 100 ? -5.104 3.265 27.914 1.00 74.44 100 PRO A O 1
ATOM 813 N N . ALA A 1 101 ? -3.567 4.309 29.206 1.00 80.56 101 ALA A N 1
ATOM 814 C CA . ALA A 1 101 ? -3.499 3.243 30.200 1.00 80.56 101 ALA A CA 1
ATOM 815 C C . ALA A 1 101 ? -4.881 3.027 30.848 1.00 80.56 101 ALA A C 1
ATOM 817 O O . ALA A 1 101 ? -5.714 3.932 30.885 1.00 80.56 101 ALA A O 1
ATOM 818 N N . ARG A 1 102 ? -5.158 1.830 31.387 1.00 74.19 102 ARG A N 1
ATOM 819 C CA . ARG A 1 102 ? -6.467 1.542 32.021 1.00 74.19 102 ARG A CA 1
ATOM 820 C C . ARG A 1 102 ? -6.815 2.535 33.140 1.00 74.19 102 ARG A C 1
ATOM 822 O O . ARG A 1 102 ? -7.977 2.896 33.288 1.00 74.19 102 ARG A O 1
ATOM 829 N N . SER A 1 103 ? -5.814 2.994 33.888 1.00 69.62 103 SER A N 1
ATOM 830 C CA . SER A 1 103 ? -5.956 4.026 34.922 1.00 69.62 103 SER A CA 1
ATOM 831 C C . SER A 1 103 ? -6.391 5.375 34.340 1.00 69.62 103 SER A C 1
ATOM 833 O O . SER A 1 103 ? -7.321 5.998 34.846 1.00 69.62 103 SER A O 1
ATOM 835 N N . GLU A 1 104 ? -5.778 5.798 33.237 1.00 79.25 104 GLU A N 1
ATOM 836 C CA . GLU A 1 104 ? -6.119 7.035 32.528 1.00 79.25 104 GLU A CA 1
ATOM 837 C C . GLU A 1 104 ? -7.514 6.965 31.895 1.00 79.25 104 GLU A C 1
ATOM 839 O O . GLU A 1 104 ? -8.257 7.943 31.931 1.00 79.25 104 GLU A O 1
ATOM 844 N N . GLN A 1 105 ? -7.912 5.800 31.373 1.00 79.94 105 GLN A N 1
ATOM 845 C CA . GLN A 1 105 ? -9.270 5.568 30.865 1.00 79.94 105 GLN A CA 1
ATOM 846 C C . GLN A 1 105 ? -10.319 5.736 31.969 1.00 79.94 105 GLN A C 1
ATOM 848 O O . GLN A 1 105 ? -11.331 6.406 31.762 1.00 79.94 105 GLN A O 1
ATOM 853 N N . HIS A 1 106 ? -10.067 5.164 33.150 1.00 78.69 106 HIS A N 1
ATOM 854 C CA . HIS A 1 106 ? -10.952 5.309 34.305 1.00 78.69 106 HIS A CA 1
ATOM 855 C C . HIS A 1 106 ? -11.042 6.771 34.768 1.00 78.69 106 HIS A C 1
ATOM 857 O O . HIS A 1 106 ? -12.137 7.275 35.016 1.00 78.69 106 HIS A O 1
ATOM 863 N N . ALA A 1 107 ? -9.911 7.482 34.814 1.00 84.25 107 ALA A N 1
ATOM 864 C CA . ALA A 1 107 ? -9.874 8.903 35.152 1.00 84.25 107 ALA A CA 1
ATOM 865 C C . ALA A 1 107 ? -10.662 9.764 34.147 1.00 84.25 107 ALA A C 1
ATOM 867 O O . ALA A 1 107 ? -11.422 10.640 34.553 1.00 84.25 107 ALA A O 1
ATOM 868 N N . GLN A 1 108 ? -10.544 9.484 32.844 1.00 85.56 108 GLN A N 1
ATOM 869 C CA . GLN A 1 108 ? -11.305 10.178 31.797 1.00 85.56 108 GLN A CA 1
ATOM 870 C C . GLN A 1 108 ? -12.815 9.941 31.918 1.00 85.56 108 GLN A C 1
ATOM 872 O O . GLN A 1 108 ? -13.595 10.882 31.770 1.00 85.56 108 GLN A O 1
ATOM 877 N N . LEU A 1 109 ? -13.237 8.706 32.210 1.00 86.69 109 LEU A N 1
ATOM 878 C CA . LEU A 1 109 ? -14.647 8.373 32.444 1.00 86.69 109 LEU A CA 1
ATOM 879 C C . LEU A 1 109 ? -15.207 9.112 33.664 1.00 86.69 109 LEU A C 1
ATOM 881 O O . LEU A 1 109 ? -16.290 9.689 33.583 1.00 86.69 109 LEU A O 1
ATOM 885 N N . MET A 1 110 ? -14.445 9.153 34.760 1.00 87.62 110 MET A N 1
ATOM 886 C CA . MET A 1 110 ? -14.786 9.941 35.946 1.00 87.62 110 MET A CA 1
ATOM 887 C C . MET A 1 110 ? -14.929 11.429 35.612 1.00 87.62 110 MET A C 1
ATOM 889 O O . MET A 1 110 ? -15.966 12.019 35.910 1.00 87.62 110 MET A O 1
ATOM 893 N N . LEU A 1 111 ? -13.946 12.030 34.930 1.00 85.50 111 LEU A N 1
ATOM 894 C CA . LEU A 1 111 ? -14.000 13.442 34.533 1.00 85.50 111 LEU A CA 1
ATOM 895 C C . LEU A 1 111 ? -15.225 13.752 33.668 1.00 85.50 111 LEU A C 1
ATOM 897 O O . LEU A 1 111 ? -15.891 14.766 33.869 1.00 85.50 111 LEU A O 1
ATOM 901 N N . ARG A 1 112 ? -15.535 12.866 32.718 1.00 86.56 112 ARG A N 1
ATOM 902 C CA . ARG A 1 112 ? -16.707 12.998 31.853 1.00 86.56 112 ARG A CA 1
ATOM 903 C C . ARG A 1 112 ? -18.003 12.943 32.657 1.00 86.56 112 ARG A C 1
ATOM 905 O O . ARG A 1 112 ? -18.849 13.812 32.479 1.00 86.56 112 ARG A O 1
ATOM 912 N N . SER A 1 113 ? -18.126 11.987 33.577 1.00 86.62 113 SER A N 1
ATOM 913 C CA . SER A 1 113 ? -19.290 11.866 34.460 1.00 86.62 113 SER A CA 1
ATOM 914 C C . SER A 1 113 ? -19.484 13.109 35.333 1.00 86.62 113 SER A C 1
ATOM 916 O O . SER A 1 113 ? -20.618 13.537 35.546 1.00 86.62 113 SER A O 1
ATOM 918 N N . LEU A 1 114 ? -18.397 13.700 35.836 1.00 83.06 114 LEU A N 1
ATOM 919 C CA . LEU A 1 114 ? -18.447 14.936 36.621 1.00 83.06 114 LEU A CA 1
ATOM 920 C C . LEU A 1 114 ? -18.872 16.130 35.759 1.00 83.06 114 LEU A C 1
ATOM 922 O O . LEU A 1 114 ? -19.694 16.939 36.185 1.00 83.06 114 LEU A O 1
ATOM 926 N N . HIS A 1 115 ? -18.359 16.222 34.530 1.00 81.75 115 HIS A N 1
ATOM 927 C CA . HIS A 1 115 ? -18.736 17.272 33.587 1.00 81.75 115 HIS A CA 1
ATOM 928 C C . HIS A 1 115 ? -20.219 17.183 33.201 1.00 81.75 115 HIS A C 1
ATOM 930 O O . HIS A 1 115 ? -20.929 18.184 33.234 1.00 81.75 115 HIS A O 1
ATOM 936 N N . GLU A 1 116 ? -20.708 15.979 32.901 1.00 79.31 116 GLU A N 1
ATOM 937 C CA . GLU A 1 116 ? -22.123 15.715 32.619 1.00 79.31 116 GLU A CA 1
ATOM 938 C C . GLU A 1 116 ? -23.016 16.050 33.830 1.00 79.31 116 GLU A C 1
ATOM 940 O O . GLU A 1 116 ? -24.102 16.604 33.659 1.00 79.31 116 GLU A O 1
ATOM 945 N N . ALA A 1 117 ? -22.552 15.799 35.061 1.00 75.56 117 ALA A N 1
ATOM 946 C CA . ALA A 1 117 ? -23.267 16.176 36.281 1.00 75.56 117 ALA A CA 1
ATOM 947 C C . ALA A 1 117 ? -23.320 17.698 36.506 1.00 75.56 117 ALA A C 1
ATOM 949 O O . ALA A 1 117 ? -24.378 18.217 36.861 1.00 75.56 117 ALA A O 1
ATOM 950 N N . ASN A 1 118 ? -22.222 18.416 36.252 1.00 73.50 118 ASN A N 1
ATOM 951 C CA . ASN A 1 118 ? -22.168 19.880 36.354 1.00 73.50 118 ASN A CA 1
ATOM 952 C C . ASN A 1 118 ? -22.975 20.585 35.261 1.00 73.50 118 ASN A C 1
ATOM 954 O O . ASN A 1 118 ? -23.471 21.691 35.470 1.00 73.50 118 ASN A O 1
ATOM 958 N N . GLN A 1 119 ? -23.135 19.958 34.096 1.00 69.94 119 GLN A N 1
ATOM 959 C CA . GLN A 1 119 ? -23.927 20.523 33.010 1.00 69.94 119 GLN A CA 1
ATOM 960 C C . GLN A 1 119 ? -25.445 20.398 33.198 1.00 69.94 119 GLN A C 1
ATOM 962 O O . GLN A 1 119 ? -26.190 20.931 32.368 1.00 69.94 119 GLN A O 1
ATOM 967 N N . ARG A 1 120 ? -25.914 19.724 34.256 1.00 71.62 120 ARG A N 1
ATOM 968 C CA . ARG A 1 120 ? -27.346 19.567 34.530 1.00 71.62 120 ARG A CA 1
ATOM 969 C C . ARG A 1 120 ? -28.030 20.942 34.618 1.00 71.62 120 ARG A C 1
ATOM 971 O O . ARG A 1 120 ? -27.465 21.886 35.162 1.00 71.62 120 ARG A O 1
ATOM 978 N N . PRO A 1 121 ? -29.258 21.081 34.097 1.00 60.97 121 PRO A N 1
ATOM 979 C CA . PRO A 1 121 ? -29.926 22.381 34.015 1.00 60.97 121 PRO A CA 1
ATOM 980 C C . PRO A 1 121 ? -30.113 23.039 35.392 1.00 60.97 121 PRO A C 1
ATOM 982 O O . PRO A 1 121 ? -30.000 24.254 35.505 1.00 60.97 121 PRO A O 1
ATOM 985 N N . GLY A 1 122 ? -30.302 22.240 36.449 1.00 66.94 122 GLY A N 1
ATOM 986 C CA . GLY A 1 122 ? -30.451 22.738 37.818 1.00 66.94 122 GLY A CA 1
ATOM 987 C C . GLY A 1 122 ? -29.195 23.391 38.410 1.00 66.94 122 GLY A C 1
ATOM 988 O O . GLY A 1 122 ? -29.322 24.396 39.099 1.00 66.94 122 GLY A O 1
ATOM 989 N N . SER A 1 123 ? -27.984 22.890 38.131 1.00 63.19 123 SER A N 1
ATOM 990 C CA . SER A 1 123 ? -26.743 23.488 38.663 1.00 63.19 123 SER A CA 1
ATOM 991 C C . SER A 1 123 ? -26.446 24.842 38.021 1.00 63.19 123 SER A C 1
ATOM 993 O O . SER A 1 123 ? -26.079 25.786 38.718 1.00 63.19 123 SER A O 1
ATOM 995 N N . LYS A 1 124 ? -26.694 24.971 36.713 1.00 68.62 124 LYS A N 1
ATOM 996 C CA . LYS A 1 124 ? -26.547 26.244 35.990 1.00 68.62 124 LYS A CA 1
ATOM 997 C C . LYS A 1 124 ? -27.561 27.295 36.445 1.00 68.62 124 LYS A C 1
ATOM 999 O O . LYS A 1 124 ? -27.238 28.479 36.490 1.00 68.62 124 LYS A O 1
ATOM 1004 N N . GLU A 1 125 ? -28.775 26.874 36.798 1.00 74.81 125 GLU A N 1
ATOM 1005 C CA . GLU A 1 125 ? -29.803 27.781 37.316 1.00 74.81 125 GLU A CA 1
ATOM 1006 C C . GLU A 1 125 ? -29.435 28.311 38.711 1.00 74.81 125 GLU A C 1
ATOM 1008 O O . GLU A 1 125 ? -29.572 29.504 38.972 1.00 74.81 125 GLU A O 1
ATOM 1013 N N . ILE A 1 126 ? -28.873 27.459 39.578 1.00 75.19 126 ILE A N 1
ATOM 1014 C CA . ILE A 1 126 ? -28.373 27.855 40.906 1.00 75.19 126 ILE A CA 1
ATOM 1015 C C . ILE A 1 126 ? -27.214 28.855 40.785 1.00 75.19 126 ILE A C 1
ATOM 1017 O O . ILE A 1 126 ? -27.214 29.878 41.472 1.00 75.19 126 ILE A O 1
ATOM 1021 N N . GLU A 1 127 ? -26.251 28.615 39.889 1.00 76.75 127 GLU A N 1
ATOM 1022 C CA . GLU A 1 127 ? -25.155 29.562 39.628 1.00 76.75 127 GLU A CA 1
ATOM 1023 C C . GLU A 1 127 ? -25.674 30.923 39.147 1.00 76.75 127 GLU A C 1
ATOM 1025 O O . GLU A 1 127 ? -25.209 31.971 39.600 1.00 76.75 127 GLU A O 1
ATOM 1030 N N . LYS A 1 128 ? -26.686 30.919 38.274 1.00 80.56 128 LYS A N 1
ATOM 1031 C CA . LYS A 1 128 ? -27.321 32.137 37.763 1.00 80.56 128 LYS A CA 1
ATOM 1032 C C . LYS A 1 128 ? -28.053 32.910 38.863 1.00 80.56 128 LYS A C 1
ATOM 1034 O O . LYS A 1 128 ? -27.973 34.138 38.900 1.00 80.56 128 LYS A O 1
ATOM 1039 N N . GLN A 1 129 ? -28.731 32.211 39.774 1.00 82.88 129 GLN A N 1
ATOM 1040 C CA . GLN A 1 129 ? -29.378 32.824 40.937 1.00 82.88 129 GLN A CA 1
ATOM 1041 C C . GLN A 1 129 ? -28.358 33.419 41.917 1.00 82.88 129 GLN A C 1
ATOM 1043 O O . GLN A 1 129 ? -28.528 34.558 42.350 1.00 82.88 129 GLN A O 1
ATOM 1048 N N . LEU A 1 130 ? -27.264 32.707 42.207 1.00 81.44 130 LEU A N 1
ATOM 1049 C CA . LEU A 1 130 ? -26.168 33.202 43.050 1.00 81.44 130 LEU A CA 1
ATOM 1050 C C . LEU A 1 130 ? -25.485 34.442 42.458 1.00 81.44 130 LEU A C 1
ATOM 1052 O O . LEU A 1 130 ? -25.177 35.377 43.194 1.00 81.44 130 LEU A O 1
ATOM 1056 N N . ALA A 1 131 ? -25.279 34.486 41.139 1.00 83.38 131 ALA A N 1
ATOM 1057 C CA . ALA A 1 131 ? -24.739 35.664 40.458 1.00 83.38 131 ALA A CA 1
ATOM 1058 C C . ALA A 1 131 ? -25.668 36.884 40.591 1.00 83.38 131 ALA A C 1
ATOM 1060 O O . ALA A 1 131 ? -25.204 38.000 40.820 1.00 83.38 131 ALA A O 1
ATOM 1061 N N . ARG A 1 132 ? -26.986 36.656 40.523 1.00 86.00 132 ARG A N 1
ATOM 1062 C CA . ARG A 1 132 ? -28.010 37.692 40.721 1.00 86.00 132 ARG A CA 1
ATOM 1063 C C . ARG A 1 132 ? -27.991 38.253 42.144 1.00 86.00 132 ARG A C 1
ATOM 1065 O O . ARG A 1 132 ? -28.042 39.462 42.319 1.00 86.00 132 ARG A O 1
ATOM 1072 N N . LEU A 1 133 ? -27.878 37.380 43.147 1.00 82.88 133 LEU A N 1
ATOM 1073 C CA . LEU A 1 133 ? -27.791 37.777 44.557 1.00 82.88 133 LEU A CA 1
ATOM 1074 C C . LEU A 1 133 ? -26.502 38.548 44.867 1.00 82.88 133 LEU A C 1
ATOM 1076 O O . LEU A 1 133 ? -26.534 39.491 45.651 1.00 82.88 133 LEU A O 1
ATOM 1080 N N . LYS A 1 134 ? -25.377 38.187 44.237 1.00 85.38 134 LYS A N 1
ATOM 1081 C CA . LYS A 1 134 ? -24.119 38.937 44.370 1.00 85.38 134 LYS A CA 1
ATOM 1082 C C . LYS A 1 134 ? -24.216 40.346 43.791 1.00 85.38 134 LYS A C 1
ATOM 1084 O O . LYS A 1 134 ? -23.808 41.279 44.466 1.00 85.38 134 LYS A O 1
ATOM 1089 N N . GLN A 1 135 ? -24.819 40.507 42.611 1.00 81.44 135 GLN A N 1
ATOM 1090 C CA . GLN A 1 135 ? -25.074 41.834 42.032 1.00 81.44 135 GLN A CA 1
ATOM 1091 C C . GLN A 1 135 ? -25.934 42.712 42.943 1.00 81.44 135 GLN A C 1
ATOM 1093 O O . GLN A 1 135 ? -25.659 43.896 43.076 1.00 81.44 135 GLN A O 1
ATOM 1098 N N . ILE A 1 136 ? -26.951 42.137 43.590 1.00 79.81 136 ILE A N 1
ATOM 1099 C CA . ILE A 1 136 ? -27.795 42.872 44.542 1.00 79.81 136 ILE A CA 1
ATOM 1100 C C . ILE A 1 136 ? -26.967 43.331 45.750 1.00 79.81 136 ILE A C 1
ATOM 1102 O O . ILE A 1 136 ? -27.009 44.501 46.108 1.00 79.81 136 ILE A O 1
ATOM 1106 N N . ASN A 1 137 ? -26.145 42.447 46.320 1.00 77.88 137 ASN A N 1
ATOM 1107 C CA . ASN A 1 137 ? -25.288 42.782 47.461 1.00 77.88 137 ASN A CA 1
ATOM 1108 C C . ASN A 1 137 ? -24.198 43.818 47.126 1.00 77.88 137 ASN A C 1
ATOM 1110 O O . ASN A 1 137 ? -23.825 44.613 47.983 1.00 77.88 137 ASN A O 1
ATOM 1114 N N . GLU A 1 138 ? -23.668 43.811 45.902 1.00 79.38 138 GLU A N 1
ATOM 1115 C CA . GLU A 1 138 ? -22.707 44.819 45.429 1.00 79.38 138 GLU A CA 1
ATOM 1116 C C . GLU A 1 138 ? -23.358 46.197 45.236 1.00 79.38 138 GLU A C 1
ATOM 1118 O O . GLU A 1 138 ? -22.691 47.209 45.421 1.00 79.38 138 GLU A O 1
ATOM 1123 N N . ILE A 1 139 ? -24.655 46.241 44.912 1.00 75.19 139 ILE A N 1
ATOM 1124 C CA . ILE A 1 139 ? -25.440 47.482 44.822 1.00 75.19 139 ILE A CA 1
ATOM 1125 C C . ILE A 1 139 ? -25.820 48.004 46.218 1.00 75.19 139 ILE A C 1
ATOM 1127 O O . ILE A 1 139 ? -25.908 49.209 46.409 1.00 75.19 139 ILE A O 1
ATOM 1131 N N . GLU A 1 140 ? -26.048 47.120 47.192 1.00 66.62 140 GLU A N 1
ATOM 1132 C CA . GLU A 1 140 ? -26.424 47.502 48.563 1.00 66.62 140 GLU A CA 1
ATOM 1133 C C . GLU A 1 140 ? -25.233 47.925 49.445 1.00 66.62 140 GLU A C 1
ATOM 1135 O O . GLU A 1 140 ? -25.432 48.642 50.423 1.00 66.62 140 GLU A O 1
ATOM 1140 N N . ASN A 1 141 ? -24.006 47.498 49.120 1.00 60.91 141 ASN A N 1
ATOM 1141 C CA . ASN A 1 141 ? -22.786 47.814 49.883 1.00 60.91 141 ASN A CA 1
ATOM 1142 C C . ASN A 1 141 ? -21.871 48.867 49.215 1.00 60.91 141 ASN A C 1
ATOM 1144 O O . ASN A 1 141 ? -20.743 49.058 49.679 1.00 60.91 141 ASN A O 1
ATOM 1148 N N . GLY A 1 142 ? -22.318 49.517 48.135 1.00 52.53 142 GLY A N 1
ATOM 1149 C CA . GLY A 1 142 ? -21.628 50.624 47.453 1.00 52.53 142 GLY A CA 1
ATOM 1150 C C . GLY A 1 142 ? -22.361 51.944 47.630 1.00 52.53 142 GLY A C 1
ATOM 1151 O O . GLY A 1 142 ? -21.664 52.974 47.763 1.00 52.53 142 GLY A O 1
#

Foldseek 3Di:
DDQDAPDPPVLVVVLVVLCVVLVHDPVQWDWDDDPQQKIWIARNVVRDIFIFDDDNHNRNNVSVRSVVVSLQSVCVVVVHGSVVVVVVVVVVVCCVVPPDDPVVVVVVVVVVVVVVVCPPPVNVVVVVVVVVVVVVVVVVVD

Radius of gyration: 30.22 Å; chains: 1; bounding box: 49×66×70 Å